Protein AF-A0A1C6IMH2-F1 (afdb_monomer)

Foldseek 3Di:
DDDDDDDDPDDDPLLVVLLSVLVVCCVVVVVLVPFPCNVVVVPDPPDDDDCVGSSNVSSVVSVVVVVD

Nearest PDB structures (foldseek):
  4fxx-assembly5_B  TM=3.844E-01  e=5.060E+00  Homo sapiens

Mean predicted aligned error: 3.25 Å

Structure (mmCIF, N/CA/C/O backbone):
data_AF-A0A1C6IMH2-F1
#
_entry.id   AF-A0A1C6IMH2-F1
#
loop_
_atom_site.group_PDB
_atom_site.id
_atom_site.type_symbol
_atom_site.label_atom_id
_atom_site.label_alt_i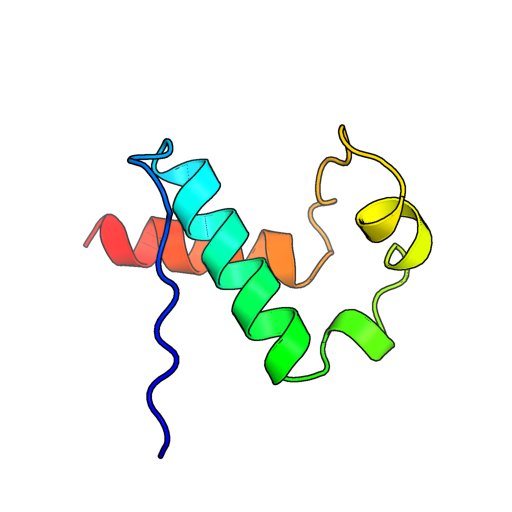d
_atom_site.label_comp_id
_atom_site.label_asym_id
_atom_site.label_entity_id
_atom_site.label_seq_id
_atom_site.pdbx_PDB_ins_code
_atom_site.Cartn_x
_atom_site.Cartn_y
_atom_site.Cartn_z
_atom_site.occupancy
_atom_site.B_iso_or_equiv
_atom_site.auth_seq_id
_atom_site.auth_comp_id
_atom_site.auth_asym_id
_atom_site.auth_atom_id
_atom_site.pdbx_PDB_model_num
ATOM 1 N N . MET A 1 1 ? -19.833 -10.356 -4.568 1.00 53.31 1 MET A N 1
ATOM 2 C CA . MET A 1 1 ? -18.782 -9.362 -4.269 1.00 53.31 1 MET A CA 1
ATOM 3 C C . MET A 1 1 ? -17.941 -9.951 -3.152 1.00 53.31 1 MET A C 1
ATOM 5 O O . MET A 1 1 ? -18.468 -10.140 -2.063 1.00 53.31 1 MET A O 1
ATOM 9 N N . GLU A 1 2 ? -16.715 -10.375 -3.443 1.00 69.94 2 GLU A N 1
ATOM 10 C CA . GLU A 1 2 ? -15.848 -10.997 -2.436 1.00 69.94 2 GLU A CA 1
ATOM 11 C C . GLU A 1 2 ? -15.363 -9.940 -1.441 1.00 69.94 2 GLU A C 1
ATOM 13 O O . GLU A 1 2 ? -15.049 -8.809 -1.816 1.00 69.94 2 GLU A O 1
ATOM 18 N N . LYS A 1 3 ? -15.352 -10.288 -0.153 1.00 76.81 3 LYS A N 1
ATOM 19 C CA . LYS A 1 3 ? -14.889 -9.394 0.908 1.00 76.81 3 LYS A CA 1
ATOM 20 C C . LYS A 1 3 ? -13.408 -9.662 1.153 1.00 76.81 3 LYS A C 1
ATOM 22 O O . LYS A 1 3 ? -13.056 -10.734 1.633 1.00 76.81 3 LYS A O 1
ATOM 27 N N . LEU A 1 4 ? -12.557 -8.682 0.856 1.00 80.44 4 LEU A N 1
ATOM 28 C CA . LEU A 1 4 ? -11.135 -8.752 1.190 1.00 80.44 4 LEU A CA 1
ATOM 29 C C . LEU A 1 4 ? -10.953 -8.597 2.701 1.00 80.44 4 LEU A C 1
ATOM 31 O O . LEU A 1 4 ? -11.451 -7.644 3.304 1.00 80.44 4 LEU A O 1
ATOM 35 N N . ILE A 1 5 ? -10.252 -9.554 3.306 1.00 84.81 5 ILE A N 1
ATOM 36 C CA . ILE A 1 5 ? -9.914 -9.552 4.728 1.00 84.81 5 ILE A CA 1
ATOM 37 C C . ILE A 1 5 ? -8.391 -9.597 4.838 1.00 84.81 5 ILE A C 1
ATOM 39 O O . ILE A 1 5 ? -7.765 -10.565 4.416 1.00 84.81 5 ILE A O 1
ATOM 43 N N . THR A 1 6 ? -7.799 -8.558 5.425 1.00 87.75 6 THR A N 1
ATOM 44 C CA . THR A 1 6 ? -6.382 -8.550 5.809 1.00 87.75 6 THR A CA 1
ATOM 45 C C . THR A 1 6 ? -6.268 -8.979 7.267 1.00 87.75 6 THR A C 1
ATOM 47 O O . THR A 1 6 ? -6.865 -8.357 8.146 1.00 87.75 6 THR A O 1
ATOM 50 N N . MET A 1 7 ? -5.498 -10.034 7.527 1.00 91.69 7 MET A N 1
ATOM 51 C CA . MET A 1 7 ? -5.180 -10.502 8.876 1.00 91.69 7 MET A CA 1
ATOM 52 C C . MET A 1 7 ? -3.730 -10.156 9.213 1.00 91.69 7 MET A C 1
ATOM 54 O O . MET A 1 7 ? -2.839 -10.353 8.391 1.00 91.69 7 MET A O 1
ATOM 58 N N . PHE A 1 8 ? -3.496 -9.659 10.425 1.00 94.62 8 PHE A N 1
ATOM 59 C CA . PHE A 1 8 ? -2.160 -9.358 10.937 1.00 94.62 8 PHE A CA 1
ATOM 60 C C . PHE A 1 8 ? -1.751 -10.401 11.980 1.00 94.62 8 PHE A C 1
ATOM 62 O O . PHE A 1 8 ? -2.575 -10.807 12.796 1.00 94.62 8 PHE A O 1
ATOM 69 N N . ASP A 1 9 ? -0.479 -10.800 11.981 1.00 95.38 9 ASP A N 1
ATOM 70 C CA . ASP A 1 9 ? 0.094 -11.757 12.942 1.00 95.38 9 ASP A CA 1
ATOM 71 C C . ASP A 1 9 ? 0.179 -11.191 14.368 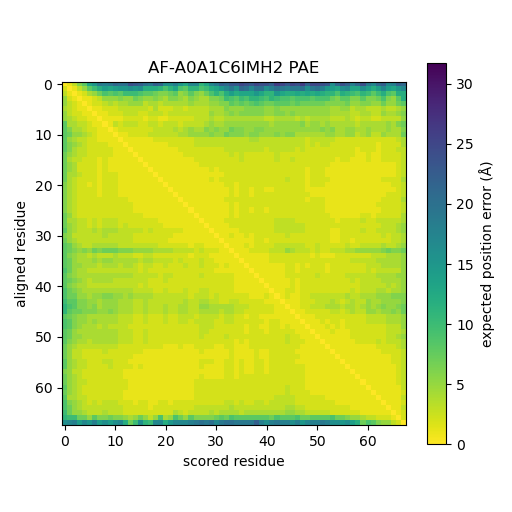1.00 95.38 9 ASP A C 1
ATOM 73 O O . ASP A 1 9 ? 0.182 -11.927 15.353 1.00 95.38 9 ASP A O 1
ATOM 77 N N . ARG A 1 10 ? 0.230 -9.862 14.483 1.00 95.25 10 ARG A N 1
ATOM 78 C CA . ARG A 1 10 ? 0.298 -9.132 15.749 1.00 95.25 10 ARG A CA 1
ATOM 79 C C . ARG A 1 10 ? -0.374 -7.771 15.645 1.00 95.25 10 ARG A C 1
ATOM 81 O O . ARG A 1 10 ? -0.698 -7.277 14.565 1.00 95.25 10 ARG A O 1
ATOM 88 N N . LYS A 1 11 ? -0.542 -7.120 16.794 1.00 94.44 11 LYS A N 1
ATOM 89 C CA . LYS A 1 11 ? -1.110 -5.773 16.872 1.00 94.44 11 LYS A CA 1
ATOM 90 C C . LYS A 1 11 ? -0.085 -4.721 16.427 1.00 94.44 11 LYS A C 1
ATOM 92 O O . LYS A 1 11 ? 0.691 -4.219 17.234 1.00 94.44 11 LYS A O 1
ATOM 97 N N . TYR A 1 12 ? -0.094 -4.384 15.140 1.00 96.00 12 TYR A N 1
ATOM 98 C CA . TYR A 1 12 ? 0.696 -3.274 14.594 1.00 96.00 12 TYR A CA 1
ATOM 99 C C . TYR A 1 12 ? 0.107 -1.903 14.967 1.00 96.00 12 TYR A C 1
ATOM 101 O O . TYR A 1 12 ? -1.094 -1.814 15.240 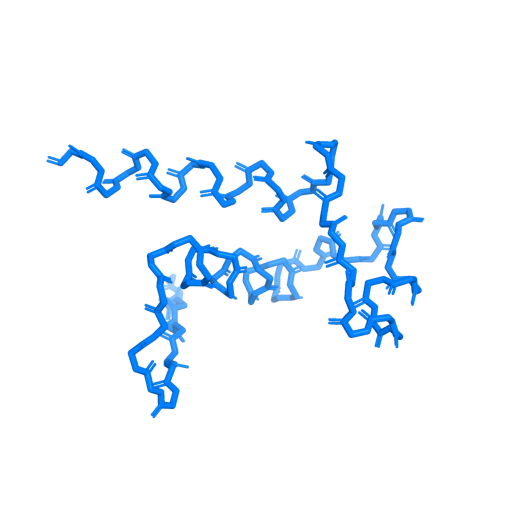1.00 96.00 12 TYR A O 1
ATOM 109 N N . PRO A 1 13 ? 0.902 -0.817 14.924 1.00 96.81 13 PRO A N 1
ATOM 110 C CA . PRO A 1 13 ? 0.378 0.548 14.966 1.00 96.81 13 PRO A CA 1
ATOM 111 C C . PRO A 1 13 ? -0.689 0.787 13.892 1.00 96.81 13 PRO A C 1
ATOM 113 O O . PRO A 1 13 ? -0.633 0.190 12.812 1.00 96.81 13 PRO A O 1
ATOM 116 N N . ARG A 1 14 ? -1.646 1.677 14.172 1.00 95.94 14 ARG A N 1
ATOM 117 C CA . ARG A 1 14 ? -2.794 1.968 13.295 1.00 95.94 14 ARG A CA 1
ATOM 118 C C . ARG A 1 14 ? -2.347 2.329 11.875 1.00 95.94 14 ARG A C 1
ATOM 120 O O . ARG A 1 14 ? -2.883 1.814 10.898 1.00 95.94 14 ARG A O 1
ATOM 127 N N . GLU A 1 15 ? -1.308 3.143 11.752 1.00 96.38 15 GLU A N 1
ATOM 128 C CA . GLU A 1 15 ? -0.735 3.572 10.476 1.00 96.38 15 GLU A CA 1
ATOM 129 C C . GLU A 1 15 ? -0.153 2.399 9.687 1.00 96.38 15 GLU A C 1
ATOM 131 O O . GLU A 1 15 ? -0.280 2.357 8.463 1.00 96.38 15 GLU A O 1
ATOM 136 N N . LYS A 1 16 ? 0.468 1.436 10.378 1.00 95.50 16 LYS A N 1
ATOM 137 C CA . LYS A 1 16 ? 1.040 0.237 9.755 1.00 95.50 16 LYS A CA 1
ATOM 138 C C . LYS A 1 16 ? -0.033 -0.763 9.340 1.00 95.50 16 LYS A C 1
ATOM 140 O O . LYS A 1 16 ? 0.103 -1.374 8.286 1.00 95.50 16 LYS A O 1
ATOM 145 N N . GLN A 1 17 ? -1.125 -0.870 10.094 1.00 96.88 17 GLN A N 1
ATOM 146 C CA . GLN A 1 17 ? -2.282 -1.659 9.665 1.00 96.88 17 GLN A CA 1
ATOM 147 C C . GLN A 1 17 ? -2.912 -1.076 8.391 1.00 96.88 17 GLN A C 1
ATOM 149 O O . GLN A 1 17 ? -3.119 -1.798 7.419 1.00 96.88 17 GLN A O 1
ATOM 154 N N . ALA A 1 18 ? -3.157 0.238 8.353 1.00 97.19 18 ALA A N 1
ATOM 155 C CA . ALA A 1 18 ? -3.716 0.898 7.171 1.00 97.19 18 ALA A CA 1
ATOM 156 C C . ALA A 1 18 ? -2.811 0.753 5.934 1.00 97.19 18 ALA A C 1
ATOM 158 O O . ALA A 1 18 ? -3.301 0.558 4.823 1.00 97.19 18 ALA A O 1
ATOM 159 N N . GLU A 1 19 ? -1.491 0.811 6.126 1.00 97.12 19 GLU A N 1
ATOM 160 C CA . GLU A 1 19 ? -0.505 0.547 5.074 1.00 97.12 19 GLU A CA 1
ATOM 161 C C . GLU A 1 19 ? -0.567 -0.901 4.574 1.00 97.12 19 GLU A C 1
ATOM 163 O O . GLU A 1 19 ? -0.643 -1.115 3.368 1.00 97.12 19 GLU A O 1
ATOM 168 N N . GLY A 1 20 ? -0.611 -1.889 5.473 1.00 95.56 20 GLY A N 1
ATOM 169 C CA . GLY A 1 20 ? -0.712 -3.303 5.099 1.00 95.56 20 GLY A CA 1
ATOM 170 C C . GLY A 1 20 ? -2.002 -3.641 4.345 1.00 95.56 20 GLY A C 1
ATOM 171 O O . GLY A 1 20 ? -1.963 -4.383 3.362 1.00 95.56 20 GLY A O 1
ATOM 172 N N . ILE A 1 21 ? -3.134 -3.050 4.746 1.00 97.00 21 ILE A N 1
ATOM 173 C CA . ILE A 1 21 ? -4.407 -3.175 4.016 1.00 97.00 21 ILE A CA 1
ATOM 174 C C . ILE A 1 21 ? -4.278 -2.547 2.625 1.00 97.00 21 ILE A C 1
ATOM 176 O O . ILE A 1 21 ? -4.617 -3.190 1.636 1.00 97.00 21 ILE A O 1
ATOM 180 N N . ALA A 1 22 ? -3.740 -1.326 2.528 1.00 97.06 22 ALA A N 1
ATOM 181 C CA . ALA A 1 22 ? -3.541 -0.658 1.244 1.00 97.06 22 ALA A CA 1
ATOM 182 C C . ALA A 1 22 ? -2.639 -1.477 0.303 1.00 97.06 22 ALA A C 1
ATOM 184 O O . ALA A 1 22 ? -2.972 -1.652 -0.863 1.00 97.06 22 ALA A O 1
ATOM 185 N N . VAL A 1 23 ? -1.533 -2.037 0.793 1.00 96.31 23 VAL A N 1
ATOM 186 C CA . VAL A 1 23 ? -0.665 -2.905 -0.021 1.00 96.31 23 VAL A CA 1
ATOM 187 C C . VAL A 1 23 ? -1.406 -4.169 -0.466 1.00 96.31 23 VAL A C 1
ATOM 189 O O . VAL A 1 23 ? -1.353 -4.521 -1.643 1.00 96.31 23 VAL A O 1
ATOM 192 N N . SER A 1 24 ? -2.151 -4.815 0.436 1.00 95.75 24 SER A N 1
ATOM 193 C CA . SER A 1 24 ? -2.932 -6.019 0.112 1.00 95.75 24 SER A CA 1
ATOM 194 C C . SER A 1 24 ? -3.969 -5.746 -0.983 1.00 95.75 24 SER A C 1
ATOM 196 O O . SER A 1 24 ? -4.066 -6.497 -1.953 1.00 95.75 24 SER A O 1
ATOM 198 N N . GLU A 1 25 ? -4.710 -4.640 -0.869 1.00 95.81 25 GL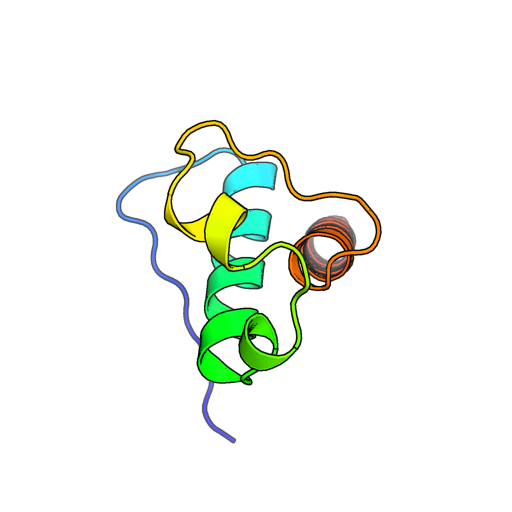U A N 1
ATOM 199 C CA . GLU A 1 25 ? -5.672 -4.223 -1.889 1.00 95.81 25 GLU A CA 1
ATOM 200 C C . GLU A 1 25 ? -4.983 -3.903 -3.224 1.00 95.81 25 GLU A C 1
ATOM 202 O O . GLU A 1 25 ? -5.495 -4.283 -4.277 1.00 95.81 25 GLU A O 1
ATOM 207 N N . ALA A 1 26 ? -3.822 -3.238 -3.205 1.00 96.00 26 ALA A N 1
ATOM 208 C CA . ALA A 1 26 ? -3.079 -2.891 -4.416 1.00 96.00 26 ALA A CA 1
ATOM 209 C C . ALA A 1 26 ? -2.626 -4.132 -5.198 1.00 96.00 26 ALA A C 1
ATOM 211 O O . ALA A 1 26 ? -2.727 -4.146 -6.426 1.00 96.00 26 ALA A O 1
ATOM 212 N N . ILE A 1 27 ? -2.174 -5.173 -4.488 1.00 95.31 27 ILE A N 1
ATOM 213 C CA . ILE A 1 27 ? -1.757 -6.450 -5.079 1.00 95.31 27 ILE A CA 1
ATOM 214 C C . ILE A 1 27 ? -2.950 -7.132 -5.753 1.00 95.31 27 ILE A C 1
ATOM 216 O O . ILE A 1 27 ? -2.888 -7.438 -6.941 1.00 95.31 27 ILE A O 1
ATOM 220 N N . VAL A 1 28 ? -4.057 -7.317 -5.028 1.00 94.38 28 VAL A N 1
ATOM 221 C CA . VAL A 1 28 ? -5.225 -8.046 -5.556 1.00 94.38 28 VAL A CA 1
ATOM 222 C C . VAL A 1 28 ? -5.919 -7.284 -6.690 1.00 94.38 28 VAL A C 1
ATOM 224 O O . VAL A 1 28 ? -6.444 -7.893 -7.616 1.00 94.38 28 VAL A O 1
ATOM 227 N N . SER A 1 29 ? -5.906 -5.950 -6.652 1.00 93.69 29 SER A N 1
ATOM 228 C CA . SER A 1 29 ? -6.528 -5.109 -7.687 1.00 93.69 29 SER A CA 1
ATOM 229 C C . SER A 1 29 ? -5.603 -4.753 -8.858 1.00 93.69 29 SER A C 1
ATOM 231 O O . SER A 1 29 ? -5.992 -3.958 -9.717 1.00 93.69 29 SER A O 1
ATOM 233 N N . GLY A 1 30 ? -4.382 -5.299 -8.900 1.00 95.75 30 GLY A N 1
ATOM 234 C CA . GLY A 1 30 ? -3.424 -5.078 -9.988 1.00 95.75 30 GLY A CA 1
ATOM 235 C C . GLY A 1 30 ? -2.813 -3.672 -10.043 1.00 95.75 30 GLY A C 1
ATOM 236 O O . GLY A 1 30 ? -2.136 -3.339 -11.010 1.00 95.75 30 GLY A O 1
ATOM 237 N N . LYS A 1 31 ? -2.999 -2.835 -9.014 1.00 96.56 31 LYS A N 1
ATOM 238 C CA . LYS A 1 31 ? -2.456 -1.459 -8.972 1.00 96.56 31 LYS A CA 1
ATOM 239 C C . LYS A 1 31 ? -0.932 -1.413 -8.935 1.00 96.56 31 LYS A C 1
ATOM 241 O O . LYS A 1 31 ? -0.350 -0.378 -9.247 1.00 96.56 31 LYS A O 1
ATOM 246 N N . CYS A 1 32 ? -0.295 -2.515 -8.551 1.00 97.06 32 CYS A N 1
ATOM 247 C CA . CYS A 1 32 ? 1.155 -2.647 -8.555 1.00 97.06 32 CYS A CA 1
ATOM 248 C C . CYS A 1 32 ? 1.753 -2.681 -9.971 1.00 97.06 32 CYS A C 1
ATOM 250 O O . CYS A 1 32 ? 2.887 -2.243 -10.128 1.00 97.06 32 CYS A O 1
ATOM 252 N N . ASN A 1 33 ? 1.001 -3.136 -10.982 1.00 96.25 33 ASN A N 1
ATOM 253 C CA . ASN A 1 33 ? 1.510 -3.342 -12.347 1.00 96.25 33 ASN A CA 1
ATOM 254 C C . ASN A 1 33 ? 1.955 -2.036 -13.022 1.00 96.25 33 ASN A C 1
ATOM 256 O O . ASN A 1 33 ? 2.909 -2.036 -13.790 1.00 96.25 33 ASN A O 1
ATOM 260 N N . ASP A 1 34 ? 1.298 -0.927 -12.679 1.00 93.62 34 ASP A N 1
ATOM 261 C CA . ASP A 1 34 ? 1.576 0.402 -13.236 1.00 93.62 34 ASP A CA 1
ATOM 262 C C . ASP A 1 34 ? 2.305 1.313 -12.228 1.00 93.62 34 ASP A C 1
ATOM 264 O O . ASP A 1 34 ? 2.354 2.536 -12.386 1.00 93.62 34 ASP A O 1
ATOM 268 N N . CYS A 1 35 ? 2.822 0.752 -11.128 1.00 97.31 35 CYS A N 1
ATOM 269 C CA . CYS A 1 35 ? 3.435 1.538 -10.063 1.00 97.31 35 CYS A CA 1
ATOM 270 C C . CYS A 1 35 ? 4.912 1.833 -10.389 1.00 97.31 35 CYS A C 1
ATOM 272 O O . CYS A 1 35 ? 5.726 0.909 -10.395 1.00 97.31 35 CYS A O 1
ATOM 274 N N . PRO A 1 36 ? 5.320 3.108 -10.554 1.00 96.19 36 PRO A N 1
ATOM 275 C CA . PRO A 1 36 ? 6.680 3.464 -10.983 1.00 96.19 36 PRO A CA 1
ATOM 276 C C . PRO A 1 36 ? 7.757 3.177 -9.924 1.00 96.19 36 PRO A C 1
ATOM 278 O O . PRO A 1 36 ? 8.942 3.343 -10.182 1.00 96.19 36 PRO A O 1
ATOM 281 N N . VAL A 1 37 ? 7.350 2.778 -8.718 1.00 97.06 37 VAL A N 1
ATOM 282 C CA . VAL A 1 37 ? 8.240 2.455 -7.595 1.00 97.06 37 VAL A CA 1
ATOM 283 C C . VAL A 1 37 ? 8.103 0.995 -7.156 1.00 97.06 37 VAL A C 1
ATOM 285 O O . VAL A 1 37 ? 8.508 0.651 -6.049 1.00 97.06 37 VAL A O 1
ATOM 288 N N . PHE A 1 38 ? 7.514 0.129 -7.991 1.00 97.00 38 PHE A N 1
ATOM 289 C CA . PHE A 1 38 ? 7.287 -1.282 -7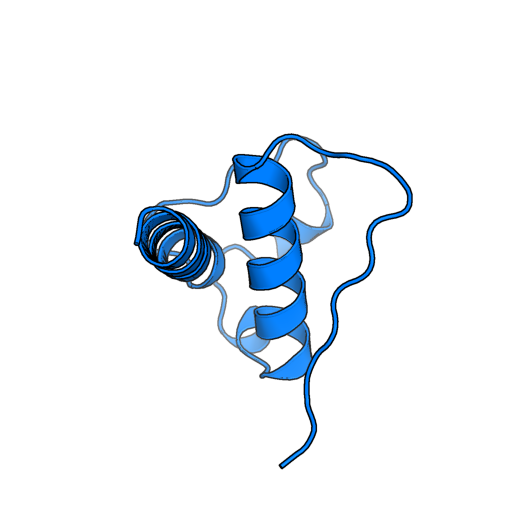.662 1.00 97.00 38 PHE A CA 1
ATOM 290 C C . PHE A 1 38 ? 8.585 -2.029 -7.314 1.00 97.00 38 PHE A C 1
ATOM 292 O O . PHE A 1 38 ? 8.651 -2.702 -6.285 1.00 97.00 38 PHE A O 1
ATOM 299 N N . GLU A 1 39 ? 9.637 -1.862 -8.120 1.00 96.38 39 GLU A N 1
ATOM 300 C CA . GLU A 1 39 ? 10.930 -2.522 -7.886 1.00 96.38 39 GLU A CA 1
ATOM 301 C C . GLU A 1 39 ? 11.547 -2.118 -6.540 1.00 96.38 39 GLU A C 1
ATOM 303 O O . GLU A 1 39 ? 11.958 -2.967 -5.751 1.00 96.38 39 GLU A O 1
ATOM 308 N N . GLN A 1 40 ? 11.548 -0.822 -6.225 1.00 96.69 40 GLN A N 1
ATOM 309 C CA . GLN A 1 40 ? 12.072 -0.314 -4.952 1.00 96.69 40 GLN A CA 1
ATOM 310 C C . GLN A 1 40 ? 11.213 -0.778 -3.769 1.00 96.69 40 GLN A C 1
ATOM 312 O O . GLN A 1 40 ? 11.741 -1.247 -2.764 1.00 96.69 40 GLN A O 1
ATOM 317 N N . CYS A 1 41 ? 9.886 -0.723 -3.909 1.00 96.38 41 CYS A N 1
ATOM 318 C CA . CYS A 1 41 ? 8.934 -1.136 -2.878 1.00 96.38 41 CYS A CA 1
ATOM 319 C C . CYS A 1 41 ? 9.068 -2.617 -2.485 1.00 96.38 41 CYS A C 1
ATOM 321 O O . CYS A 1 41 ? 8.748 -2.979 -1.354 1.00 96.38 41 CYS A O 1
ATOM 323 N N . THR A 1 42 ? 9.488 -3.482 -3.410 1.00 95.69 42 THR A N 1
ATOM 324 C CA . THR A 1 42 ? 9.592 -4.934 -3.179 1.00 95.69 42 THR A CA 1
ATOM 325 C C . THR A 1 42 ? 10.967 -5.376 -2.682 1.00 95.69 42 THR A C 1
ATOM 327 O O . THR A 1 42 ? 11.099 -6.490 -2.175 1.00 95.69 42 THR A O 1
ATOM 330 N N . THR A 1 43 ? 11.982 -4.516 -2.787 1.00 96.00 43 THR A N 1
ATOM 331 C CA . THR A 1 43 ? 13.376 -4.844 -2.449 1.00 96.00 43 THR A CA 1
ATOM 332 C C . THR A 1 43 ? 13.884 -4.109 -1.210 1.00 96.00 43 THR A C 1
ATOM 334 O O . THR A 1 43 ? 14.634 -4.691 -0.423 1.00 96.00 43 THR A O 1
ATOM 337 N N . ASP A 1 44 ? 13.454 -2.865 -0.984 1.00 96.19 44 ASP A N 1
ATOM 338 C CA . ASP A 1 44 ? 13.891 -2.058 0.155 1.00 96.19 44 ASP A CA 1
ATOM 339 C C . ASP A 1 44 ? 12.975 -2.243 1.376 1.00 96.19 44 ASP A C 1
ATOM 341 O O . ASP A 1 44 ? 11.815 -1.831 1.407 1.00 96.19 44 ASP A O 1
ATOM 345 N N . ARG A 1 45 ? 13.529 -2.826 2.445 1.00 90.44 45 ARG A N 1
ATOM 346 C CA . ARG A 1 45 ? 12.821 -3.034 3.722 1.00 90.44 45 ARG A CA 1
ATOM 347 C C . ARG A 1 45 ? 12.484 -1.733 4.452 1.00 90.44 45 ARG A C 1
ATOM 349 O O . ARG A 1 45 ? 11.605 -1.740 5.312 1.00 90.44 45 ARG A O 1
ATOM 356 N N . ASN A 1 46 ? 13.181 -0.648 4.132 1.00 93.25 46 ASN A N 1
ATOM 357 C CA . ASN A 1 46 ? 12.978 0.674 4.715 1.00 93.25 46 ASN A CA 1
ATOM 358 C C . ASN A 1 46 ? 12.205 1.609 3.775 1.00 93.25 46 ASN A C 1
ATOM 360 O O . ASN A 1 46 ? 12.126 2.809 4.041 1.00 93.25 46 ASN A O 1
ATOM 364 N N . PHE A 1 47 ? 11.614 1.069 2.704 1.00 94.25 47 PHE A N 1
ATOM 365 C CA . PHE A 1 47 ? 10.891 1.851 1.716 1.00 94.25 47 PHE A CA 1
ATOM 366 C C . PHE A 1 47 ? 9.765 2.675 2.353 1.00 94.25 47 PHE A C 1
ATOM 368 O O . PHE A 1 47 ? 8.894 2.162 3.063 1.00 94.25 47 PHE A O 1
ATOM 375 N N . LEU A 1 48 ? 9.758 3.974 2.055 1.00 94.69 48 LEU A N 1
ATOM 376 C CA . LEU A 1 48 ? 8.690 4.890 2.436 1.00 94.69 48 LEU A CA 1
ATOM 377 C C . LEU A 1 48 ? 7.859 5.216 1.202 1.00 94.69 48 LEU A C 1
ATOM 379 O O . LEU A 1 48 ? 8.363 5.818 0.260 1.00 94.69 48 LEU A O 1
ATOM 383 N N . PHE A 1 49 ? 6.574 4.855 1.226 1.00 95.56 49 PHE A N 1
ATOM 384 C CA . PHE A 1 49 ? 5.663 5.104 0.111 1.00 95.56 49 PHE A CA 1
ATOM 385 C C . 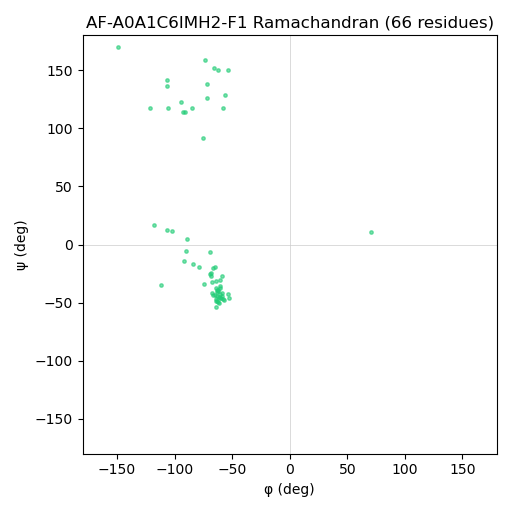PHE A 1 49 ? 5.583 6.601 -0.234 1.00 95.56 49 PHE A C 1
ATOM 387 O O . PHE A 1 49 ? 5.076 7.382 0.579 1.00 95.56 49 PHE A O 1
ATOM 394 N N . PRO A 1 50 ? 5.996 7.013 -1.449 1.00 96.81 50 PRO A N 1
ATOM 395 C CA . PRO A 1 50 ? 5.836 8.390 -1.897 1.00 96.81 50 PRO A CA 1
ATOM 396 C C . PRO A 1 50 ? 4.363 8.800 -1.982 1.00 96.81 50 PRO A C 1
ATOM 398 O O . PRO A 1 50 ? 3.495 7.983 -2.308 1.00 96.81 50 PRO A O 1
ATOM 401 N N . PHE A 1 51 ? 4.080 10.090 -1.772 1.00 97.12 51 PHE A N 1
ATOM 402 C CA . PHE A 1 51 ? 2.711 10.616 -1.673 1.00 97.12 51 PHE A CA 1
ATOM 403 C C . PHE A 1 51 ? 1.842 10.373 -2.921 1.00 97.12 51 PHE A C 1
ATOM 405 O O . PHE A 1 51 ? 0.614 10.310 -2.837 1.00 97.12 51 PHE A O 1
ATOM 412 N N . PHE A 1 52 ? 2.465 10.251 -4.098 1.00 95.69 52 PHE A N 1
ATOM 413 C CA . PHE A 1 52 ? 1.757 10.054 -5.362 1.00 95.69 52 PHE A CA 1
ATOM 414 C C . PHE A 1 52 ? 1.287 8.607 -5.569 1.00 95.69 52 PHE A C 1
ATOM 416 O O . PHE A 1 52 ? 0.372 8.387 -6.372 1.00 95.69 52 PHE A O 1
ATOM 423 N N . THR A 1 53 ? 1.872 7.642 -4.848 1.00 97.50 53 THR A N 1
ATOM 424 C CA . THR A 1 53 ? 1.557 6.215 -4.994 1.00 97.50 53 THR A CA 1
ATOM 425 C C . THR A 1 53 ? 0.129 5.896 -4.571 1.00 97.50 53 THR A C 1
ATOM 427 O O . THR A 1 53 ? -0.464 6.554 -3.710 1.00 97.50 53 THR A O 1
ATOM 430 N N . TRP A 1 54 ? -0.431 4.844 -5.170 1.00 97.94 54 TRP A N 1
ATOM 431 C CA . TRP A 1 54 ? -1.772 4.384 -4.826 1.00 97.94 54 TRP A CA 1
ATOM 432 C C . TRP A 1 54 ? -1.859 3.948 -3.356 1.00 97.94 54 TRP A C 1
ATOM 434 O O . TRP A 1 54 ? -2.766 4.386 -2.648 1.00 97.94 54 TRP A O 1
ATOM 444 N N . CYS A 1 55 ? -0.876 3.181 -2.868 1.00 97.62 55 CYS A N 1
ATOM 445 C CA . CYS A 1 55 ? -0.832 2.705 -1.482 1.00 97.62 55 CYS A CA 1
ATOM 446 C C . CYS A 1 55 ? -0.819 3.859 -0.470 1.00 97.62 55 CYS A C 1
ATOM 448 O O . CYS A 1 55 ? -1.557 3.809 0.513 1.00 97.62 55 CYS A O 1
ATOM 450 N N . PHE A 1 56 ? -0.057 4.932 -0.727 1.00 98.06 56 PHE A N 1
ATOM 451 C CA . PHE A 1 56 ? -0.063 6.111 0.144 1.00 98.06 56 PHE A CA 1
ATOM 452 C C . PHE A 1 56 ? -1.450 6.759 0.203 1.00 98.06 56 PHE A C 1
ATOM 454 O O . PHE A 1 56 ? -1.992 6.984 1.286 1.00 98.06 56 PHE A O 1
ATOM 461 N N . LYS A 1 57 ? -2.061 7.023 -0.958 1.00 98.06 57 LYS A N 1
ATOM 462 C CA . LYS A 1 57 ? -3.396 7.637 -1.041 1.00 98.06 57 LYS A CA 1
ATOM 463 C C . LYS A 1 57 ? -4.451 6.773 -0.351 1.00 98.06 57 LYS A C 1
ATOM 465 O O . LYS A 1 57 ? -5.278 7.295 0.398 1.00 98.06 57 LYS A O 1
ATOM 470 N N . ARG A 1 58 ? -4.397 5.454 -0.553 1.00 97.75 58 ARG A N 1
ATOM 471 C CA . ARG A 1 58 ? -5.337 4.510 0.052 1.00 97.75 58 ARG A CA 1
ATOM 472 C C . ARG A 1 58 ? -5.169 4.412 1.568 1.00 97.75 58 ARG A C 1
ATOM 474 O O . ARG A 1 58 ? -6.167 4.468 2.282 1.00 97.75 58 ARG A O 1
ATOM 481 N N . LYS A 1 59 ? -3.931 4.377 2.071 1.00 98.00 59 LYS A N 1
ATOM 482 C CA . LYS A 1 59 ? -3.627 4.444 3.511 1.00 98.00 59 LYS A CA 1
ATOM 483 C C . LYS A 1 59 ? -4.302 5.650 4.170 1.00 98.00 59 LYS A C 1
ATOM 485 O O . LYS A 1 59 ? -4.951 5.493 5.200 1.00 98.00 59 LYS A O 1
ATOM 490 N N . GLN A 1 60 ? -4.218 6.834 3.556 1.00 98.19 60 GLN A N 1
ATOM 491 C CA . GLN A 1 60 ? -4.869 8.044 4.079 1.00 98.19 60 GLN A CA 1
ATOM 492 C C . GLN A 1 60 ? -6.401 7.923 4.110 1.00 98.19 60 GLN A C 1
ATOM 494 O O . GLN A 1 60 ? -7.035 8.367 5.064 1.00 98.19 60 GLN A O 1
ATOM 499 N N . GLN A 1 61 ? -7.013 7.307 3.095 1.00 97.75 61 GLN A N 1
ATOM 500 C CA . GLN A 1 61 ? -8.462 7.070 3.074 1.00 97.75 61 GLN A CA 1
ATOM 501 C C . GLN A 1 61 ? -8.907 6.114 4.186 1.00 97.75 61 GLN A C 1
ATOM 503 O O . GLN A 1 61 ? -9.906 6.381 4.851 1.00 97.75 61 GLN A O 1
ATOM 508 N N . ILE A 1 62 ? -8.158 5.029 4.405 1.00 97.12 62 ILE A N 1
ATOM 509 C CA . ILE A 1 62 ? -8.433 4.056 5.469 1.00 97.12 62 ILE A CA 1
ATOM 510 C C . ILE A 1 62 ? -8.328 4.735 6.835 1.00 97.12 62 ILE A C 1
ATOM 512 O O . ILE A 1 62 ? -9.260 4.647 7.633 1.00 97.12 62 ILE A O 1
ATOM 516 N N . LEU A 1 63 ? -7.243 5.476 7.079 1.00 97.56 63 LEU A N 1
ATOM 517 C CA . LEU A 1 63 ? -7.044 6.187 8.342 1.00 97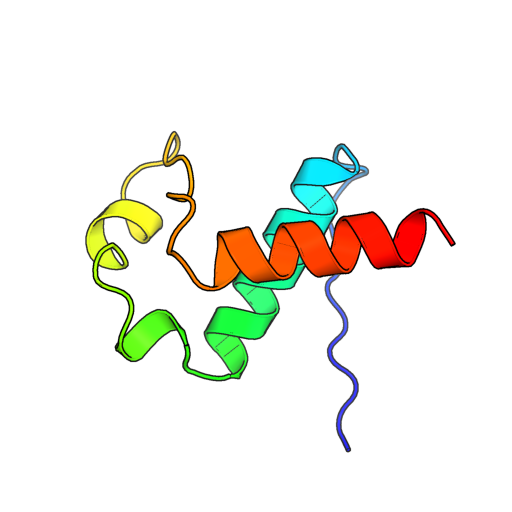.56 63 LEU A CA 1
ATOM 518 C C . LEU A 1 63 ? -8.195 7.147 8.644 1.00 97.56 63 LEU A C 1
ATOM 520 O O . LEU A 1 63 ? -8.755 7.059 9.736 1.00 97.56 63 LEU A O 1
ATOM 524 N N . LYS A 1 64 ? -8.604 7.957 7.658 1.00 97.38 64 LYS A N 1
ATOM 525 C CA . LYS A 1 64 ? -9.768 8.853 7.759 1.00 97.38 64 LYS A CA 1
ATOM 526 C C . LYS A 1 64 ? -11.077 8.105 8.003 1.00 97.38 64 LYS A C 1
ATOM 528 O O . LYS A 1 64 ? -11.949 8.609 8.699 1.00 97.38 64 LYS A O 1
ATOM 533 N N . SER A 1 65 ? -11.248 6.913 7.429 1.00 96.31 65 SER A N 1
ATOM 534 C CA . SER A 1 65 ? -12.463 6.111 7.636 1.00 96.31 65 SER A CA 1
ATOM 535 C C . SER A 1 65 ? -12.590 5.565 9.058 1.00 96.31 65 SER A C 1
ATOM 537 O O . SER A 1 65 ? -13.702 5.334 9.507 1.00 96.31 65 SER A O 1
ATOM 539 N N . TRP A 1 66 ? -11.469 5.396 9.762 1.00 95.50 66 TRP A N 1
ATOM 540 C CA . TRP A 1 66 ? -11.418 4.944 11.155 1.00 95.50 66 TRP A CA 1
ATOM 541 C C . TRP A 1 66 ? -11.470 6.096 12.173 1.00 95.50 66 TRP A C 1
ATOM 543 O O . TRP A 1 66 ? -11.402 5.860 13.375 1.00 95.50 66 TRP A O 1
ATOM 553 N N . GLU A 1 67 ? -11.437 7.355 11.724 1.00 91.25 67 GLU A N 1
ATOM 554 C CA . GLU A 1 67 ? -11.653 8.535 12.586 1.00 91.25 67 GLU 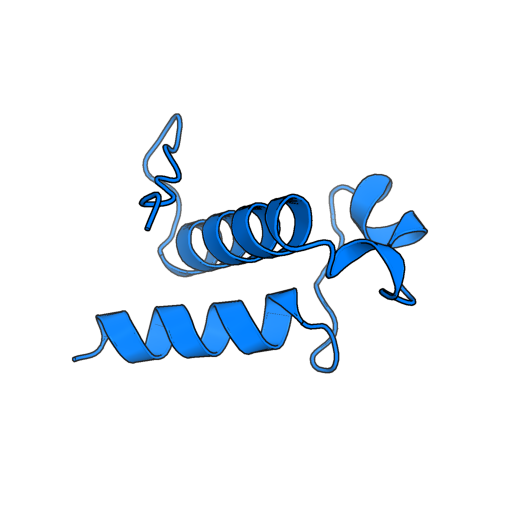A CA 1
ATOM 555 C C . GLU A 1 67 ? -13.141 8.847 12.773 1.00 91.25 67 GLU A C 1
ATOM 557 O O . GLU A 1 67 ? -13.496 9.605 13.671 1.00 91.25 67 GLU A O 1
ATOM 562 N N . LYS A 1 68 ? -13.982 8.278 11.908 1.00 62.97 68 LYS A N 1
ATOM 563 C CA . LYS A 1 68 ? -15.440 8.354 11.966 1.00 62.97 68 LYS A CA 1
ATOM 564 C C . LYS A 1 68 ? -15.995 7.226 12.820 1.00 62.97 68 LYS A C 1
ATOM 566 O O . LYS A 1 68 ? -17.034 7.478 13.462 1.00 62.97 68 LYS A O 1
#

pLDDT: mean 93.74, std 7.86, range [53.31, 98.19]

Radius of gyration: 12.18 Å; Cα contacts (8 Å, |Δi|>4): 41; chains: 1; bounding box: 33×22×30 Å

Secondary structure (DSSP, 8-state):
--------SS---HHHHHHHHHHHHHHHTTTTTT-TTHHHHHH-TT----TTSHHHHHHHHHHHHT--

Solvent-accessible surface area (backbone atoms only — not comparable to full-atom values): 4310 Å² total; per-residue (Å²): 134,87,81,88,79,83,84,71,98,60,94,64,58,70,70,55,47,29,40,52,45,23,47,53,51,29,58,78,69,52,56,52,81,79,38,96,53,46,72,53,61,77,70,42,94,80,60,74,76,53,79,87,41,68,44,39,50,43,20,52,52,49,53,56,62,72,74,108

Sequence (68 aa):
MEKLITMFDRKYPREKQAEGIAVSEAIVSGKCNDCPVFEQC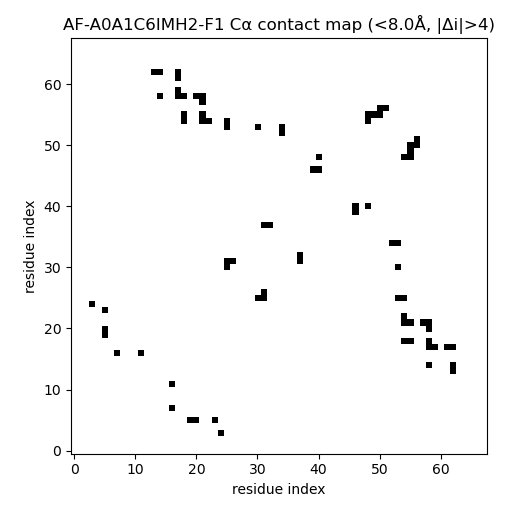TTDRNFLFPFFTWCFKRKQQILKSWEK